Protein AF-A0A7J6FPE1-F1 (afdb_monomer)

Mean predicted aligned error: 19.52 Å

Structure (mmCIF, N/CA/C/O backbone):
data_AF-A0A7J6FPE1-F1
#
_entry.id   AF-A0A7J6FPE1-F1
#
loop_
_atom_site.group_PDB
_atom_site.id
_atom_site.type_symbol
_atom_site.label_atom_id
_atom_site.label_alt_id
_atom_site.label_comp_id
_atom_site.label_asym_id
_atom_site.label_entity_id
_atom_site.label_seq_id
_atom_site.pdbx_PDB_ins_code
_atom_site.Cartn_x
_atom_site.Cartn_y
_atom_site.Cartn_z
_atom_site.occupancy
_atom_site.B_iso_or_equiv
_atom_site.auth_seq_id
_atom_site.auth_comp_id
_atom_site.auth_asym_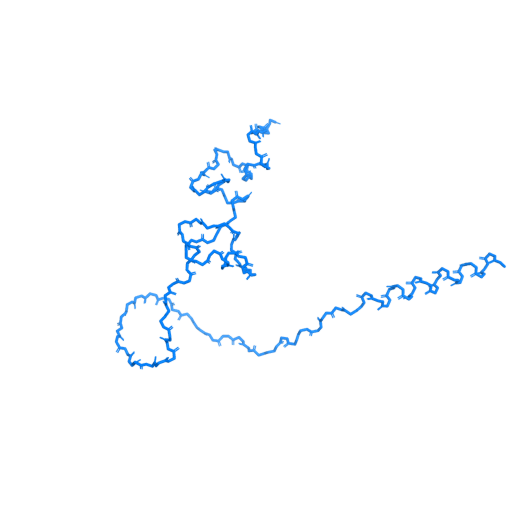id
_atom_site.auth_atom_id
_atom_site.pdbx_PDB_model_num
ATOM 1 N N . MET A 1 1 ? 38.407 39.836 12.204 1.00 77.94 1 MET A N 1
ATOM 2 C CA . MET A 1 1 ? 37.904 38.525 12.691 1.00 77.94 1 MET A CA 1
ATOM 3 C C . MET A 1 1 ? 36.378 38.406 12.619 1.00 77.94 1 MET A C 1
ATOM 5 O O . MET A 1 1 ? 35.907 37.680 11.760 1.00 77.94 1 MET A O 1
ATOM 9 N N . LYS A 1 2 ? 35.585 39.131 13.431 1.00 80.56 2 LYS A N 1
ATOM 10 C CA . LYS A 1 2 ? 34.103 38.996 13.456 1.00 80.56 2 LYS A CA 1
ATOM 11 C C . LYS A 1 2 ? 33.413 39.208 12.088 1.00 80.56 2 LYS A C 1
ATOM 13 O O . LYS A 1 2 ? 32.448 38.521 11.777 1.00 80.56 2 LYS A O 1
ATOM 18 N N . THR A 1 3 ? 33.928 40.119 11.261 1.00 82.12 3 THR A N 1
ATOM 19 C CA . THR A 1 3 ? 33.464 40.373 9.881 1.00 82.12 3 THR A CA 1
ATOM 20 C C . THR A 1 3 ? 33.806 39.235 8.915 1.00 82.12 3 THR A C 1
ATOM 22 O O . THR A 1 3 ? 32.929 38.768 8.201 1.00 82.12 3 THR A O 1
ATOM 25 N N . LEU A 1 4 ? 35.046 38.733 8.954 1.00 88.81 4 LEU A N 1
ATOM 26 C CA . LEU A 1 4 ? 35.499 37.559 8.190 1.00 88.81 4 LEU A CA 1
ATOM 27 C C . LEU A 1 4 ? 34.632 36.322 8.460 1.00 88.81 4 LEU A C 1
ATOM 29 O O . LEU A 1 4 ? 34.198 35.670 7.519 1.00 88.81 4 LEU A O 1
ATOM 33 N N . ILE A 1 5 ? 34.310 36.049 9.729 1.00 90.94 5 ILE A N 1
ATOM 34 C CA . ILE A 1 5 ? 33.435 34.928 10.110 1.00 90.94 5 ILE A CA 1
ATOM 35 C C . ILE A 1 5 ? 32.048 35.068 9.457 1.00 90.94 5 ILE A C 1
ATOM 37 O O . ILE A 1 5 ? 31.543 34.107 8.884 1.00 90.94 5 ILE A O 1
ATOM 41 N N . ARG A 1 6 ? 31.455 36.272 9.469 1.00 91.31 6 ARG A N 1
ATOM 42 C CA . ARG A 1 6 ? 30.168 36.536 8.796 1.00 91.31 6 ARG A CA 1
ATOM 43 C C . ARG A 1 6 ? 30.245 36.323 7.281 1.00 91.31 6 ARG A C 1
ATOM 45 O O . ARG A 1 6 ? 29.334 35.727 6.722 1.00 91.31 6 ARG A O 1
ATOM 52 N N . ILE A 1 7 ? 31.326 36.759 6.631 1.00 93.75 7 ILE A N 1
ATOM 53 C CA . ILE A 1 7 ? 31.536 36.557 5.186 1.00 93.75 7 ILE A CA 1
ATOM 54 C C . ILE A 1 7 ? 31.647 35.061 4.856 1.00 93.75 7 ILE A C 1
ATOM 56 O O . ILE A 1 7 ? 30.993 34.600 3.926 1.00 93.75 7 ILE A O 1
ATOM 60 N N . ILE A 1 8 ? 32.397 34.287 5.648 1.00 94.25 8 ILE A N 1
ATOM 61 C CA . ILE A 1 8 ? 32.535 32.832 5.463 1.00 94.25 8 ILE A CA 1
ATOM 62 C C . ILE A 1 8 ? 31.170 32.134 5.572 1.00 94.25 8 ILE A C 1
ATOM 64 O O . ILE A 1 8 ? 30.822 31.350 4.692 1.00 94.25 8 ILE A O 1
ATOM 68 N N . PHE A 1 9 ? 30.360 32.456 6.588 1.00 94.69 9 PHE A N 1
ATOM 69 C CA . PHE A 1 9 ? 29.011 31.889 6.718 1.00 94.69 9 PHE A CA 1
ATOM 70 C C . PHE A 1 9 ? 28.090 32.248 5.542 1.00 94.69 9 PHE A C 1
ATOM 72 O O . PHE A 1 9 ? 27.354 31.383 5.071 1.00 94.69 9 PHE A O 1
ATOM 79 N N . LEU A 1 10 ? 28.148 33.486 5.035 1.00 94.19 10 LEU A N 1
ATOM 80 C CA . LEU A 1 10 ? 27.358 33.904 3.871 1.00 94.19 10 LEU A CA 1
ATOM 81 C C . LEU A 1 10 ? 27.757 33.138 2.601 1.00 94.19 10 LEU A C 1
ATOM 83 O O . LEU A 1 10 ? 26.885 32.646 1.890 1.00 94.19 10 LEU A O 1
ATOM 87 N N . VAL A 1 11 ? 29.058 32.977 2.338 1.00 93.50 11 VAL A N 1
ATOM 88 C CA . VAL A 1 11 ? 29.550 32.224 1.170 1.00 93.50 11 VAL A CA 1
ATOM 89 C C . VAL A 1 11 ? 29.170 30.742 1.266 1.00 93.50 11 VAL A C 1
ATOM 91 O O . VAL A 1 11 ? 28.671 30.180 0.293 1.00 93.50 11 VAL A O 1
ATOM 94 N N . LEU A 1 12 ? 29.325 30.115 2.437 1.00 92.94 12 LEU A N 1
ATOM 95 C CA . LEU A 1 12 ? 28.934 28.715 2.646 1.00 92.94 12 LEU A CA 1
ATOM 96 C C . LEU A 1 12 ? 27.427 28.493 2.441 1.00 92.94 12 LEU A C 1
ATOM 98 O O . LEU A 1 12 ? 27.039 27.515 1.806 1.00 92.94 12 LEU A O 1
ATOM 102 N N . ALA A 1 13 ? 26.578 29.411 2.916 1.00 90.38 13 ALA A N 1
ATOM 103 C CA . ALA A 1 13 ? 25.131 29.328 2.714 1.00 90.38 13 ALA A CA 1
ATOM 104 C C . ALA A 1 13 ? 24.740 29.416 1.226 1.00 90.38 13 ALA A C 1
ATOM 106 O O . ALA A 1 13 ? 23.910 28.635 0.763 1.00 90.38 13 ALA A O 1
ATOM 107 N N . ILE A 1 14 ? 25.370 30.315 0.460 1.00 89.12 14 ILE A N 1
ATOM 108 C CA . ILE A 1 14 ? 25.122 30.468 -0.984 1.00 89.12 14 ILE A CA 1
ATOM 109 C C . ILE A 1 14 ? 25.536 29.202 -1.751 1.00 89.12 14 ILE A C 1
ATOM 111 O O . ILE A 1 14 ? 24.771 28.715 -2.583 1.00 89.12 14 ILE A O 1
ATOM 115 N N . MET A 1 15 ? 26.699 28.622 -1.435 1.00 87.81 15 MET A N 1
ATOM 116 C CA . MET A 1 15 ? 27.170 27.385 -2.074 1.00 87.81 15 MET A CA 1
ATOM 117 C C . MET A 1 15 ? 26.240 26.193 -1.796 1.00 87.81 15 MET A C 1
ATOM 119 O O . MET A 1 15 ? 25.969 25.404 -2.700 1.00 87.81 15 MET A O 1
ATOM 123 N N . LEU A 1 16 ? 25.704 26.080 -0.576 1.00 85.50 16 LEU A N 1
ATOM 124 C CA . LEU A 1 16 ? 24.733 25.038 -0.219 1.00 85.50 16 LEU A CA 1
ATOM 125 C C . LEU A 1 16 ? 23.381 25.218 -0.930 1.00 85.50 16 LEU A C 1
ATOM 127 O O . LEU A 1 16 ? 22.763 24.225 -1.304 1.00 85.50 16 LEU A O 1
ATOM 131 N N . MET A 1 17 ? 22.940 26.457 -1.168 1.00 81.56 17 MET A N 1
ATOM 132 C CA . MET A 1 17 ? 21.709 26.727 -1.926 1.00 81.56 17 MET A CA 1
ATOM 133 C C . MET A 1 17 ? 21.861 26.459 -3.430 1.00 81.56 17 MET A C 1
ATOM 135 O O . MET A 1 17 ? 20.897 26.064 -4.074 1.00 81.56 17 MET A O 1
ATOM 139 N N . ALA A 1 18 ? 23.057 26.613 -4.005 1.00 70.44 18 ALA A N 1
ATOM 140 C CA . ALA A 1 18 ? 23.298 26.273 -5.411 1.00 70.44 18 ALA A CA 1
ATOM 141 C C . ALA A 1 18 ? 23.186 24.756 -5.688 1.00 70.44 18 ALA A C 1
ATOM 143 O O . ALA A 1 18 ? 22.778 24.350 -6.775 1.00 70.44 18 ALA A O 1
ATOM 144 N N . LEU A 1 19 ? 23.500 23.916 -4.694 1.00 66.69 19 LEU A N 1
ATOM 145 C CA . LEU A 1 19 ? 23.456 22.451 -4.796 1.00 66.69 19 LEU A CA 1
ATOM 146 C C . LEU A 1 19 ? 22.034 21.863 -4.856 1.00 66.69 19 LEU A C 1
ATOM 148 O O . LEU A 1 19 ? 21.879 20.717 -5.273 1.00 66.69 19 LEU A O 1
ATOM 152 N N . THR A 1 20 ? 20.993 22.611 -4.474 1.00 63.41 20 THR A N 1
ATOM 153 C CA . THR A 1 20 ? 19.601 22.116 -4.442 1.00 63.41 20 THR A CA 1
ATOM 154 C C . THR A 1 20 ? 18.784 22.454 -5.694 1.00 63.41 20 THR A C 1
ATOM 156 O O . THR A 1 20 ? 17.647 22.003 -5.816 1.00 63.41 20 THR A O 1
ATOM 159 N N . ILE A 1 21 ? 19.347 23.210 -6.645 1.00 63.12 21 ILE A N 1
ATOM 160 C CA . ILE A 1 21 ? 18.618 23.722 -7.822 1.00 63.12 21 ILE A CA 1
ATOM 161 C C . ILE A 1 21 ? 18.576 22.707 -8.985 1.00 63.12 21 ILE A C 1
ATOM 163 O O . ILE A 1 21 ? 17.773 22.861 -9.904 1.00 63.12 21 ILE A O 1
ATOM 167 N N . ILE A 1 22 ? 19.344 21.610 -8.931 1.00 66.06 22 ILE A N 1
ATOM 168 C CA . ILE A 1 22 ? 19.245 20.515 -9.916 1.00 66.06 22 ILE A CA 1
ATOM 169 C C . ILE A 1 22 ? 18.014 19.643 -9.610 1.00 66.06 22 ILE A C 1
ATOM 171 O O . ILE A 1 22 ? 18.120 18.519 -9.120 1.00 66.06 22 ILE A O 1
ATOM 175 N N . THR A 1 23 ? 16.826 20.172 -9.907 1.00 60.31 23 THR A N 1
ATOM 176 C CA . THR A 1 23 ? 15.589 19.388 -10.017 1.00 60.31 23 THR A CA 1
ATOM 177 C C . THR A 1 23 ? 15.141 19.314 -11.475 1.00 60.31 23 THR A C 1
ATOM 179 O O . THR A 1 23 ? 15.327 20.242 -12.258 1.00 60.31 23 THR A O 1
ATOM 182 N N . ASN A 1 24 ? 14.643 18.140 -11.856 1.00 65.38 24 ASN A N 1
ATOM 183 C CA . ASN A 1 24 ? 14.592 17.683 -13.243 1.00 65.38 24 ASN A CA 1
ATOM 184 C C . ASN A 1 24 ? 13.665 18.525 -14.136 1.00 65.38 24 ASN A C 1
ATOM 186 O O . ASN A 1 24 ? 12.490 18.703 -13.816 1.00 65.38 24 ASN A O 1
ATOM 190 N N . ALA A 1 25 ? 14.162 18.926 -15.308 1.00 58.47 25 ALA A N 1
ATOM 191 C CA . ALA A 1 25 ? 13.315 19.368 -16.410 1.00 58.47 25 ALA A CA 1
ATOM 192 C C . ALA A 1 25 ? 12.761 18.138 -17.148 1.00 58.47 25 ALA A C 1
ATOM 194 O O . ALA A 1 25 ? 13.518 17.416 -17.796 1.00 58.47 25 ALA A O 1
ATOM 195 N N . ASP A 1 26 ? 11.452 17.907 -17.051 1.00 52.94 26 ASP A N 1
ATOM 196 C CA . ASP A 1 26 ? 10.743 16.895 -17.839 1.00 52.94 26 ASP A CA 1
ATOM 197 C C . ASP A 1 26 ? 9.946 17.606 -18.945 1.00 52.94 26 ASP A C 1
ATOM 199 O O . ASP A 1 26 ? 9.070 18.431 -18.669 1.00 52.94 26 ASP A O 1
ATOM 203 N N . LEU A 1 27 ? 10.302 17.356 -20.207 1.00 53.88 27 LEU A N 1
ATOM 204 C CA . LEU A 1 27 ? 9.717 18.025 -21.372 1.00 53.88 27 LEU A CA 1
ATOM 205 C C . LEU A 1 27 ? 8.399 17.351 -21.771 1.00 53.88 27 LEU A C 1
ATOM 207 O O . LEU A 1 27 ? 8.331 16.594 -22.739 1.00 53.88 27 LEU A O 1
ATOM 211 N N . THR A 1 28 ? 7.320 17.657 -21.050 1.00 49.91 28 THR A N 1
ATOM 212 C CA . THR A 1 28 ? 5.969 17.258 -21.463 1.00 49.91 28 THR A CA 1
ATOM 213 C C . THR A 1 28 ? 5.517 18.066 -22.681 1.00 49.91 2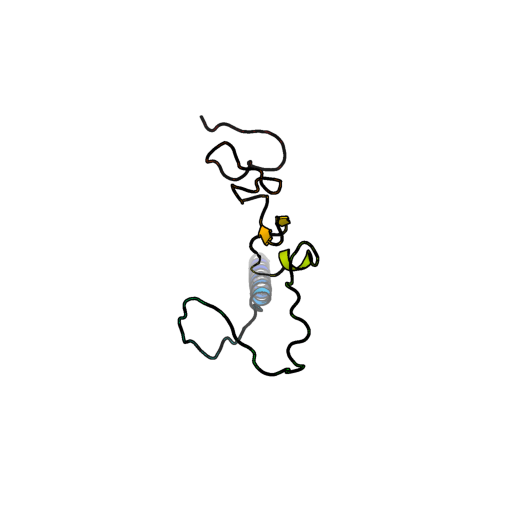8 THR A C 1
ATOM 215 O O . THR A 1 28 ? 5.215 19.254 -22.559 1.00 49.91 28 THR A O 1
ATOM 218 N N . ALA A 1 29 ? 5.412 17.425 -23.848 1.00 45.84 29 ALA A N 1
ATOM 219 C CA . ALA A 1 29 ? 4.816 18.021 -25.042 1.00 45.84 29 ALA A CA 1
ATOM 220 C C . ALA A 1 29 ? 4.012 16.997 -25.866 1.00 45.84 29 ALA A C 1
ATOM 222 O O . ALA A 1 29 ? 4.439 15.858 -26.040 1.00 45.84 29 ALA A O 1
ATOM 223 N N . THR A 1 30 ? 2.911 17.474 -26.468 1.00 36.03 30 THR A N 1
ATOM 224 C CA . THR A 1 30 ? 2.011 16.788 -27.433 1.00 36.03 30 THR A CA 1
ATOM 225 C C . THR A 1 30 ? 0.974 15.800 -26.826 1.00 36.03 30 THR A C 1
ATOM 227 O O . THR A 1 30 ? 1.153 15.344 -25.700 1.00 36.03 30 THR A O 1
ATOM 230 N N . PRO A 1 31 ? -0.218 15.628 -27.449 1.00 47.91 31 PRO A N 1
ATOM 231 C CA . PRO A 1 31 ? -1.351 16.509 -27.127 1.00 47.91 31 PRO A CA 1
ATOM 232 C C . PRO A 1 31 ? -2.681 15.769 -26.828 1.00 47.91 31 PRO A C 1
ATOM 234 O O . PRO A 1 31 ? -2.789 14.552 -26.937 1.00 47.91 31 PRO A O 1
ATOM 237 N N . ASN A 1 32 ? -3.710 16.533 -26.442 1.00 49.94 32 ASN A N 1
ATOM 238 C CA . ASN A 1 32 ? -5.014 16.034 -25.980 1.00 49.94 32 ASN A CA 1
ATOM 239 C C . ASN A 1 32 ? -5.995 15.586 -27.091 1.00 49.94 32 ASN A C 1
ATOM 241 O O . ASN A 1 32 ? -6.001 16.160 -28.177 1.00 49.94 32 ASN A O 1
ATOM 245 N N . GLN A 1 33 ? -6.939 14.713 -26.684 1.00 40.50 33 GLN A N 1
ATOM 246 C CA . GLN A 1 33 ? -8.259 14.389 -27.288 1.00 40.50 33 GLN A CA 1
ATOM 247 C C . GLN A 1 33 ? -8.293 13.612 -28.627 1.00 40.50 33 GLN A C 1
ATOM 249 O O . GLN A 1 33 ? -7.345 13.692 -29.401 1.00 40.50 33 GLN A O 1
ATOM 254 N N . PRO A 1 34 ? -9.413 12.921 -28.972 1.00 48.56 34 PRO A N 1
ATOM 255 C CA . PRO A 1 34 ? -10.604 12.509 -28.191 1.00 48.56 34 PRO A CA 1
ATOM 256 C C . PRO A 1 34 ? -10.648 10.942 -28.063 1.00 48.56 34 PRO A C 1
ATOM 258 O O . PRO A 1 34 ? -9.587 10.334 -28.134 1.00 48.56 34 PRO A O 1
ATOM 261 N N . THR A 1 35 ? -11.721 10.164 -27.806 1.00 28.64 35 THR A N 1
ATOM 262 C CA . THR A 1 35 ? -13.189 10.378 -27.715 1.00 28.64 35 THR A CA 1
ATOM 263 C C . THR A 1 35 ? -13.864 9.333 -26.791 1.00 28.64 35 THR A C 1
ATOM 265 O O . THR A 1 35 ? -13.295 8.286 -26.501 1.00 28.64 35 THR A O 1
ATOM 268 N N . THR A 1 36 ? -15.102 9.619 -26.382 1.00 37.53 36 THR A N 1
ATOM 269 C CA . THR A 1 36 ? -16.141 8.771 -25.757 1.00 37.53 36 THR A CA 1
ATOM 270 C C . THR A 1 36 ? -16.497 7.453 -26.480 1.00 37.53 36 THR A C 1
ATOM 272 O O . THR A 1 36 ? -16.740 7.477 -27.683 1.00 37.53 36 THR A O 1
ATOM 275 N N . SER A 1 37 ? -16.691 6.368 -25.714 1.00 37.00 37 SER A N 1
ATOM 276 C CA . SER A 1 37 ? -17.674 5.267 -25.909 1.00 37.00 37 SER A CA 1
ATOM 277 C C . SER A 1 37 ? -17.591 4.347 -24.670 1.00 37.00 37 SER A C 1
ATOM 279 O O . SER A 1 37 ? -16.495 4.023 -24.222 1.00 37.00 37 SER A O 1
ATOM 281 N N . THR A 1 38 ? -18.637 4.040 -23.897 1.00 35.25 38 THR A N 1
ATOM 282 C CA . THR A 1 38 ? -19.969 3.475 -24.197 1.00 35.25 38 THR A CA 1
ATOM 283 C C . THR A 1 38 ? -19.904 2.079 -24.828 1.00 35.25 38 THR A C 1
ATOM 285 O O . THR A 1 38 ? -19.757 1.960 -26.033 1.00 35.25 38 THR A O 1
ATOM 288 N N . GLU A 1 39 ? -19.992 1.076 -23.946 1.00 45.59 39 GLU A N 1
ATOM 289 C CA . GLU A 1 39 ? -20.695 -0.223 -24.035 1.00 45.59 39 GLU A CA 1
ATOM 290 C C . GLU A 1 39 ? -20.617 -1.148 -25.280 1.00 45.59 39 GLU A C 1
ATOM 292 O O . GLU A 1 39 ? -20.664 -0.732 -26.427 1.00 45.59 39 GLU A O 1
ATOM 297 N N . ALA A 1 40 ? -20.657 -2.453 -24.962 1.00 45.34 40 ALA A N 1
ATOM 298 C CA . ALA A 1 40 ? -21.067 -3.606 -25.783 1.00 45.34 40 ALA A CA 1
ATOM 299 C C . ALA A 1 40 ? -20.130 -4.182 -26.884 1.00 45.34 40 ALA A C 1
ATOM 301 O O . ALA A 1 40 ? -19.909 -3.620 -27.946 1.00 45.34 40 ALA A O 1
ATOM 302 N N . GLU A 1 41 ? -19.655 -5.397 -26.575 1.00 47.34 41 GLU A N 1
ATOM 303 C CA . GLU A 1 41 ? -19.571 -6.624 -27.398 1.00 47.34 41 GLU A CA 1
ATOM 304 C C . GLU A 1 41 ? -18.987 -6.667 -28.837 1.00 47.34 41 GLU A C 1
ATOM 306 O O . GLU A 1 41 ? -19.488 -6.082 -29.783 1.00 47.34 41 GLU A O 1
ATOM 311 N N . SER A 1 42 ? -18.010 -7.581 -28.978 1.00 54.00 42 SER A N 1
ATOM 312 C CA . SER A 1 42 ? -17.827 -8.566 -30.068 1.00 54.00 42 SER A CA 1
ATOM 313 C C . SER A 1 42 ? -17.792 -8.113 -31.546 1.00 54.00 42 SER A C 1
ATOM 315 O O . SER A 1 42 ? -18.816 -7.821 -32.141 1.00 54.00 42 SER A O 1
ATOM 317 N N . GLU A 1 43 ? -16.642 -8.277 -32.223 1.00 52.50 43 GLU A N 1
ATOM 318 C CA . GLU A 1 43 ? -16.385 -9.470 -33.065 1.00 52.50 43 GLU A CA 1
ATOM 319 C C . GLU A 1 43 ? -14.988 -9.482 -33.750 1.00 52.50 43 GLU A C 1
ATOM 321 O O . GLU A 1 43 ? -14.487 -8.502 -34.291 1.00 52.50 43 GLU A O 1
ATOM 326 N N . LYS A 1 44 ? -14.358 -10.664 -33.716 1.00 64.50 44 LYS A N 1
ATOM 327 C CA . LYS A 1 44 ? -13.458 -11.287 -34.716 1.00 64.50 44 LYS A CA 1
ATOM 328 C C . LYS A 1 44 ? -12.683 -10.390 -35.724 1.00 64.50 44 LYS A C 1
ATOM 330 O O . LYS A 1 44 ? -13.056 -10.301 -36.890 1.00 64.50 44 LYS A O 1
ATOM 335 N N . ALA A 1 45 ? -11.478 -9.925 -35.359 1.00 48.06 45 ALA A N 1
ATOM 336 C CA . ALA A 1 45 ? -10.511 -9.361 -36.321 1.00 48.06 45 ALA A CA 1
ATOM 337 C C . ALA A 1 45 ? -9.048 -9.826 -36.117 1.00 48.06 45 ALA A C 1
ATOM 339 O O . ALA A 1 45 ? -8.498 -9.768 -35.022 1.00 48.06 45 ALA A O 1
ATOM 340 N N . THR A 1 46 ? -8.435 -10.265 -37.223 1.00 53.66 46 THR A N 1
ATOM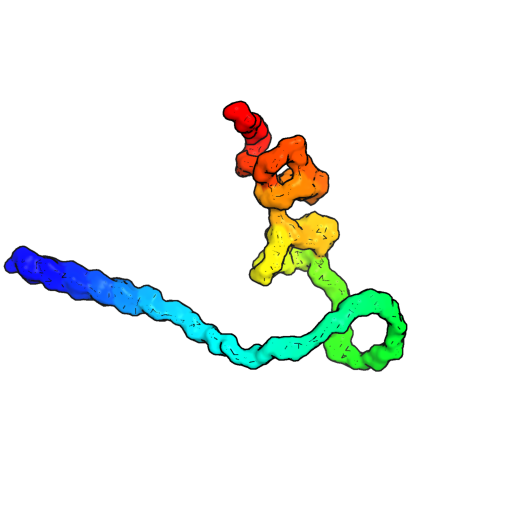 341 C CA . THR A 1 46 ? -6.997 -10.329 -37.572 1.00 53.66 46 THR A CA 1
ATOM 342 C C . THR A 1 46 ? -5.956 -10.725 -36.505 1.00 53.66 46 THR A C 1
ATOM 344 O O . THR A 1 46 ? -5.604 -9.980 -35.594 1.00 53.66 46 THR A O 1
ATOM 347 N N . LYS A 1 47 ? -5.312 -11.879 -36.741 1.00 60.47 47 LYS A N 1
ATOM 348 C CA . LYS A 1 47 ? -4.242 -12.501 -35.932 1.00 60.47 47 LYS A CA 1
ATOM 349 C C . LYS A 1 47 ? -2.893 -11.753 -36.013 1.00 60.47 47 LYS A C 1
ATOM 351 O O . LYS A 1 47 ? -1.892 -12.307 -36.471 1.00 60.47 47 LYS A O 1
ATOM 356 N N . SER A 1 48 ? -2.845 -10.503 -35.552 1.00 60.84 48 SER A N 1
ATOM 357 C CA . SER A 1 48 ? -1.589 -9.759 -35.400 1.00 60.84 48 SER A CA 1
ATOM 358 C C . SER A 1 48 ? -0.747 -10.342 -34.262 1.00 60.84 48 SER A C 1
ATOM 360 O O . SER A 1 48 ? -1.150 -10.335 -33.098 1.00 60.84 48 SER A O 1
ATOM 362 N N . ARG A 1 49 ? 0.465 -10.815 -34.585 1.00 64.25 49 ARG A N 1
ATOM 363 C CA . ARG A 1 49 ? 1.423 -11.366 -33.605 1.00 64.25 49 ARG A CA 1
ATOM 364 C C . ARG A 1 49 ? 1.998 -10.315 -32.636 1.00 64.25 49 ARG A C 1
ATOM 366 O O . ARG A 1 49 ? 2.715 -10.691 -31.717 1.00 64.25 49 ARG A O 1
ATOM 373 N N . PHE A 1 50 ? 1.630 -9.037 -32.780 1.00 60.47 50 PHE A N 1
ATOM 374 C CA . PHE A 1 50 ? 1.920 -7.976 -31.805 1.00 60.47 50 PHE A CA 1
ATOM 375 C C . PHE A 1 50 ? 1.032 -8.012 -30.553 1.00 60.47 50 PHE A C 1
ATOM 377 O O . PHE A 1 50 ? 1.388 -7.421 -29.535 1.00 60.47 50 PHE A O 1
ATOM 384 N N . LEU A 1 51 ? -0.082 -8.751 -30.564 1.00 59.22 51 LEU A N 1
ATOM 385 C CA . LEU A 1 51 ? -0.814 -9.089 -29.341 1.00 59.22 51 LEU A CA 1
ATOM 386 C C . LEU A 1 51 ? -0.239 -10.369 -28.724 1.00 59.22 51 LEU A C 1
ATOM 3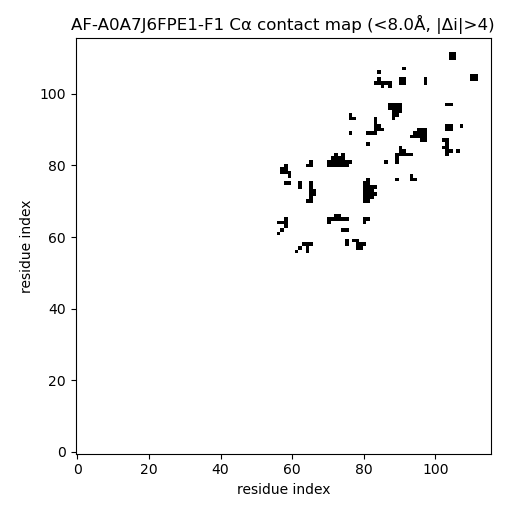88 O O . LEU A 1 51 ? -0.911 -11.399 -28.628 1.00 59.22 51 LEU A O 1
ATOM 392 N N . ALA A 1 52 ? 1.019 -10.290 -28.279 1.00 58.62 52 ALA A N 1
ATOM 393 C CA . ALA A 1 52 ? 1.585 -11.281 -27.372 1.00 58.62 52 ALA A CA 1
ATOM 394 C C . ALA A 1 52 ? 0.634 -11.431 -26.173 1.00 58.62 52 ALA A C 1
ATOM 396 O O . ALA A 1 52 ? 0.310 -10.442 -25.518 1.00 58.62 52 ALA A O 1
ATOM 397 N N . SER A 1 53 ? 0.139 -12.659 -25.972 1.00 55.94 53 SER A N 1
ATOM 398 C CA . SER A 1 53 ? -0.984 -13.030 -25.098 1.00 55.94 53 SER A CA 1
ATOM 399 C C . SER A 1 53 ? -1.189 -12.076 -23.912 1.00 55.94 53 SER A C 1
ATOM 401 O O . SER A 1 53 ? -0.508 -12.200 -22.891 1.00 55.94 53 SER A O 1
ATOM 403 N N . ARG A 1 54 ? -2.154 -11.144 -24.032 1.00 63.62 54 ARG A N 1
ATOM 404 C CA . ARG A 1 54 ? -2.585 -10.256 -22.936 1.00 63.62 54 ARG A CA 1
ATOM 405 C C . ARG A 1 54 ? -3.359 -11.055 -21.886 1.00 63.62 54 ARG A C 1
ATOM 407 O O . ARG A 1 54 ? -4.555 -10.865 -21.680 1.00 63.62 54 ARG A O 1
ATOM 414 N N . ARG A 1 55 ? -2.661 -11.964 -21.206 1.00 70.62 55 ARG A N 1
ATOM 415 C CA . ARG A 1 55 ? -3.091 -12.491 -19.912 1.00 70.62 55 ARG A CA 1
ATOM 416 C C . ARG A 1 55 ? -3.285 -11.281 -18.992 1.00 70.62 55 ARG A C 1
ATOM 418 O O . ARG A 1 55 ? -2.369 -10.459 -18.929 1.00 70.62 55 ARG A O 1
ATOM 425 N N . PRO A 1 56 ? -4.429 -11.147 -18.302 1.00 75.12 56 PRO A N 1
ATOM 426 C CA . PRO A 1 56 ? -4.616 -10.079 -17.332 1.00 75.12 56 PRO A CA 1
ATOM 427 C C . PRO A 1 56 ? -3.445 -10.063 -16.344 1.00 75.12 56 PRO A C 1
ATOM 429 O O . PRO A 1 56 ? -3.147 -11.083 -15.718 1.00 75.12 56 PRO A O 1
ATOM 432 N N . LEU A 1 57 ? -2.755 -8.925 -16.235 1.00 85.44 57 LEU A N 1
ATOM 433 C CA . LEU A 1 57 ? -1.667 -8.730 -15.275 1.00 85.44 57 LEU A CA 1
ATOM 434 C C . LEU A 1 57 ? -2.270 -8.459 -13.896 1.00 85.44 57 LEU A C 1
ATOM 436 O O . LEU A 1 57 ? -2.283 -7.336 -13.401 1.00 85.44 57 LEU A O 1
ATOM 440 N N . THR A 1 58 ? -2.841 -9.504 -13.310 1.00 92.00 58 THR A N 1
ATOM 441 C CA . THR A 1 58 ? -3.496 -9.460 -12.009 1.00 92.00 58 THR A CA 1
ATOM 442 C C . THR A 1 58 ? -2.503 -9.723 -10.881 1.00 92.00 58 THR A C 1
ATOM 444 O O . THR A 1 58 ? -1.560 -10.508 -11.016 1.00 92.00 58 THR A O 1
ATOM 447 N N . CYS A 1 59 ? -2.713 -9.060 -9.744 1.00 94.50 59 CYS A N 1
ATOM 448 C CA . CYS A 1 59 ? -1.769 -9.090 -8.625 1.00 94.50 59 CYS A CA 1
ATOM 449 C C . CYS A 1 59 ? -1.664 -10.454 -7.918 1.00 94.50 59 CYS A C 1
ATOM 451 O O . CYS A 1 59 ? -0.682 -10.701 -7.226 1.00 94.50 59 CYS A O 1
ATOM 453 N N . ASP A 1 60 ? -2.634 -11.353 -8.127 1.00 93.88 60 ASP A N 1
ATOM 454 C CA . ASP A 1 60 ? -2.613 -12.739 -7.636 1.00 93.88 60 ASP A CA 1
ATOM 455 C C . ASP A 1 60 ? -1.501 -13.571 -8.294 1.00 93.88 60 ASP A C 1
ATOM 457 O O . ASP A 1 60 ? -0.989 -14.511 -7.693 1.00 93.88 60 ASP A O 1
ATOM 461 N N . LYS A 1 61 ? -1.103 -13.201 -9.516 1.00 93.88 61 LYS A N 1
ATOM 462 C CA . LYS A 1 61 ? -0.002 -13.819 -10.262 1.00 93.88 61 LYS A CA 1
ATOM 463 C C . LYS A 1 61 ? 1.232 -12.921 -10.379 1.00 93.88 61 LYS A C 1
ATOM 465 O O . LYS A 1 61 ? 2.345 -13.424 -10.510 1.00 93.88 61 LYS A O 1
ATOM 470 N N . TYR A 1 62 ? 1.043 -11.604 -10.330 1.00 93.94 62 TYR A N 1
ATOM 471 C CA . TYR A 1 62 ? 2.093 -10.602 -10.504 1.00 93.94 62 TYR A CA 1
ATOM 472 C C . TYR A 1 62 ? 2.010 -9.526 -9.406 1.00 93.94 62 TYR A C 1
ATOM 474 O O . TYR A 1 62 ? 1.689 -8.381 -9.711 1.00 93.94 62 TYR A O 1
ATOM 482 N N . PRO A 1 63 ? 2.311 -9.834 -8.129 1.00 93.44 63 PRO A N 1
ATOM 483 C CA . PRO A 1 63 ? 2.098 -8.903 -7.011 1.00 93.44 63 PRO A CA 1
ATOM 484 C C . PRO A 1 63 ? 2.843 -7.569 -7.170 1.00 93.44 63 PRO A C 1
ATOM 486 O O . PRO A 1 63 ? 2.376 -6.537 -6.697 1.00 93.44 63 PRO A O 1
ATOM 489 N N . LYS A 1 64 ? 3.955 -7.555 -7.922 1.00 94.69 64 LYS A N 1
ATOM 490 C CA . LYS A 1 64 ? 4.731 -6.340 -8.213 1.00 94.69 64 LYS A CA 1
ATOM 491 C C . LYS A 1 64 ? 3.933 -5.228 -8.907 1.00 94.69 64 LYS A C 1
ATOM 493 O O . LYS A 1 64 ? 4.334 -4.074 -8.788 1.00 94.69 64 LYS A O 1
ATOM 498 N N . VAL A 1 65 ? 2.815 -5.531 -9.580 1.00 94.69 65 VAL A N 1
ATOM 499 C CA . VAL A 1 65 ? 1.959 -4.495 -10.194 1.00 94.69 65 VAL A CA 1
ATOM 500 C C . VAL A 1 65 ? 1.369 -3.533 -9.157 1.00 94.69 65 VAL A C 1
ATOM 502 O O . VAL A 1 65 ? 1.109 -2.383 -9.491 1.00 94.69 65 VAL A O 1
ATOM 505 N N . CYS A 1 66 ? 1.233 -3.956 -7.896 1.00 96.25 66 CYS A N 1
ATOM 506 C CA . CYS A 1 66 ? 0.713 -3.106 -6.825 1.00 96.25 66 CYS A CA 1
ATOM 507 C C . CYS A 1 66 ? 1.724 -2.070 -6.306 1.00 96.25 66 CYS A C 1
ATOM 509 O O . CYS A 1 66 ? 1.323 -1.067 -5.728 1.00 96.25 66 CYS A O 1
ATOM 511 N N . TYR A 1 67 ? 3.021 -2.246 -6.579 1.00 95.06 67 TYR A N 1
ATOM 512 C CA . TYR A 1 67 ? 4.049 -1.236 -6.288 1.00 95.06 67 TYR A CA 1
ATOM 513 C C . TYR A 1 67 ? 4.299 -0.276 -7.464 1.00 95.06 67 TYR A C 1
ATOM 515 O O . TYR A 1 67 ? 5.169 0.590 -7.378 1.00 95.06 67 TYR A O 1
ATOM 523 N N . ALA A 1 68 ? 3.568 -0.416 -8.576 1.00 94.75 68 ALA A N 1
ATOM 524 C CA . ALA A 1 68 ? 3.659 0.524 -9.685 1.00 94.75 68 ALA A CA 1
ATOM 525 C C . ALA A 1 68 ? 3.114 1.903 -9.273 1.00 94.75 68 ALA A C 1
ATOM 527 O O . ALA A 1 68 ? 2.100 2.009 -8.578 1.00 94.75 68 ALA A O 1
ATOM 528 N N . LYS A 1 69 ? 3.767 2.977 -9.733 1.00 94.38 69 LYS A N 1
ATOM 529 C CA . LYS A 1 69 ? 3.312 4.355 -9.496 1.00 94.38 69 LYS A CA 1
ATOM 530 C C . LYS A 1 69 ? 1.893 4.532 -10.055 1.00 94.38 69 LYS A C 1
ATOM 532 O O . LYS 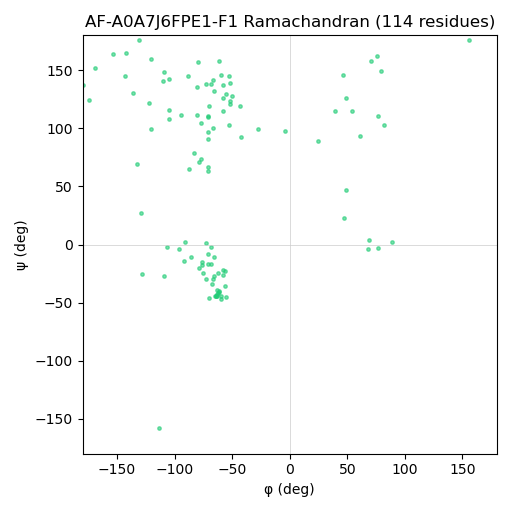A 1 69 ? 1.658 4.245 -11.224 1.00 94.38 69 LYS A O 1
ATOM 537 N N . GLY A 1 70 ? 0.965 4.999 -9.219 1.00 92.38 70 GLY A N 1
ATOM 538 C CA . GLY A 1 70 ? -0.458 5.120 -9.567 1.00 92.38 70 GLY A CA 1
ATOM 539 C C . GLY A 1 70 ? -1.311 3.876 -9.276 1.00 92.38 70 GLY A C 1
ATOM 540 O O . GLY A 1 70 ? -2.509 3.899 -9.543 1.00 92.38 70 GLY A O 1
ATOM 541 N N . SER A 1 71 ? -0.740 2.808 -8.704 1.00 94.50 71 SER A N 1
ATOM 542 C CA . SER A 1 71 ? -1.528 1.736 -8.083 1.00 94.50 71 SER A CA 1
ATOM 543 C C . SER A 1 71 ? -2.388 2.283 -6.934 1.00 94.50 71 SER A C 1
ATOM 545 O O . SER A 1 71 ? -1.953 3.165 -6.196 1.00 94.50 71 SER A O 1
ATOM 547 N N . ALA A 1 72 ? -3.580 1.711 -6.738 1.00 93.38 72 ALA A N 1
ATOM 548 C CA . ALA A 1 72 ? -4.486 2.050 -5.634 1.00 93.38 72 ALA A CA 1
ATOM 549 C C . ALA A 1 72 ? -4.019 1.537 -4.250 1.00 93.38 72 ALA A C 1
ATOM 551 O O . ALA A 1 72 ? -4.713 1.726 -3.255 1.00 93.38 72 ALA A O 1
ATOM 552 N N . GLY A 1 73 ? -2.861 0.875 -4.190 1.00 94.06 73 GLY A N 1
ATOM 553 C CA . GLY A 1 73 ? -2.178 0.472 -2.962 1.00 94.06 73 GLY A CA 1
ATOM 554 C C . GLY A 1 73 ? -1.251 -0.721 -3.177 1.00 94.06 73 GLY A C 1
ATOM 555 O O . GLY A 1 73 ? -1.173 -1.261 -4.282 1.00 94.06 73 GLY A O 1
ATOM 556 N N . SER A 1 74 ? -0.527 -1.114 -2.130 1.00 94.62 74 SER A N 1
ATOM 557 C CA . SER A 1 74 ? 0.500 -2.166 -2.154 1.00 94.62 74 SER A CA 1
ATOM 558 C C . SER A 1 74 ? -0.036 -3.598 -2.131 1.00 94.62 74 SER A C 1
ATOM 560 O O . SER A 1 74 ? 0.692 -4.524 -2.488 1.00 94.62 74 SER A O 1
ATOM 562 N N . ASP A 1 75 ? -1.276 -3.800 -1.697 1.00 94.88 75 ASP A N 1
ATOM 563 C CA . ASP A 1 75 ? -1.786 -5.102 -1.284 1.00 94.88 75 ASP A CA 1
ATOM 564 C C . ASP A 1 75 ? -2.724 -5.708 -2.326 1.00 94.88 75 ASP A C 1
ATOM 566 O O . ASP A 1 75 ? -3.540 -5.020 -2.938 1.00 94.88 75 ASP A O 1
ATOM 570 N N . CYS A 1 76 ? -2.651 -7.025 -2.517 1.00 96.06 76 CYS A N 1
ATOM 571 C CA . CYS A 1 76 ? -3.498 -7.714 -3.485 1.00 96.06 76 CYS A CA 1
ATOM 572 C C . CYS A 1 76 ? -4.773 -8.278 -2.844 1.00 96.06 76 CYS A C 1
ATOM 574 O O . CYS A 1 76 ? -4.728 -9.278 -2.127 1.00 96.06 76 CYS A O 1
ATOM 576 N N . CYS A 1 77 ? -5.930 -7.714 -3.190 1.00 95.81 77 CYS A N 1
ATOM 577 C CA . CYS A 1 77 ? -7.242 -8.223 -2.799 1.00 95.81 77 CYS A CA 1
ATOM 578 C C . CYS A 1 77 ? -8.110 -8.525 -4.021 1.00 95.81 77 CYS A C 1
ATOM 580 O O . CYS A 1 77 ? -8.413 -7.650 -4.830 1.0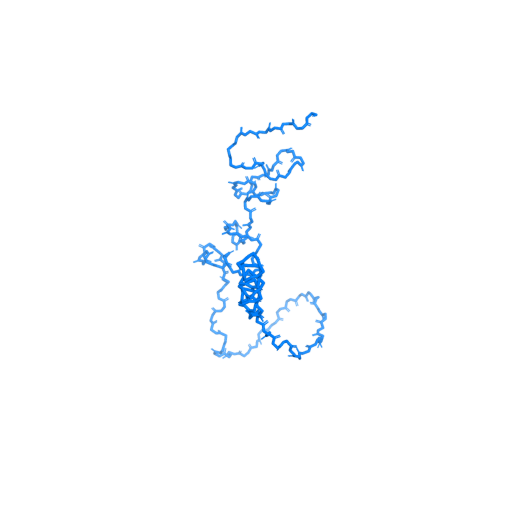0 95.81 77 CYS A O 1
ATOM 582 N N . LYS A 1 78 ? -8.562 -9.781 -4.150 1.00 93.12 78 LYS A N 1
ATOM 583 C CA . LYS A 1 78 ? -9.452 -10.235 -5.241 1.00 93.12 78 LYS A CA 1
ATOM 584 C C . LYS A 1 78 ? -8.953 -9.806 -6.634 1.00 93.12 78 LYS A C 1
ATOM 586 O O . LYS A 1 78 ? -9.725 -9.302 -7.447 1.00 93.12 78 LYS A O 1
ATOM 591 N N . LYS A 1 79 ? -7.654 -10.011 -6.896 1.00 94.44 79 LYS A N 1
ATOM 592 C CA . LYS A 1 79 ? -6.948 -9.656 -8.147 1.00 94.44 79 LYS A CA 1
ATOM 593 C C . LYS A 1 79 ? -6.776 -8.154 -8.422 1.00 94.44 79 LYS A C 1
ATOM 595 O O . LYS A 1 79 ? -6.227 -7.806 -9.467 1.00 94.44 79 LYS A O 1
ATOM 600 N N . LYS A 1 80 ? -7.196 -7.283 -7.500 1.00 94.62 80 LYS A N 1
ATOM 601 C CA . LYS A 1 80 ? -7.009 -5.828 -7.547 1.00 94.62 80 LYS A CA 1
ATOM 602 C C . LYS A 1 80 ? -5.998 -5.386 -6.493 1.00 94.62 80 LYS A C 1
ATOM 604 O O . LYS A 1 80 ? -5.931 -5.980 -5.420 1.00 94.62 80 LYS A O 1
ATOM 609 N N . CYS A 1 81 ? -5.255 -4.331 -6.797 1.00 96.31 81 CYS A N 1
ATOM 610 C CA . CYS A 1 81 ? -4.420 -3.659 -5.812 1.00 96.31 81 CYS A CA 1
ATOM 611 C C . CYS A 1 81 ? -5.279 -2.719 -4.960 1.00 96.31 81 CYS A C 1
ATOM 613 O O . CYS A 1 81 ? -6.134 -2.018 -5.503 1.00 96.31 81 CYS A O 1
ATOM 615 N N . VAL A 1 82 ? -5.070 -2.736 -3.648 1.00 94.31 82 VAL A N 1
ATOM 616 C CA . VAL A 1 82 ? -5.728 -1.885 -2.649 1.00 94.31 82 VAL A CA 1
ATOM 617 C C . VAL A 1 82 ? -4.715 -1.500 -1.573 1.00 94.31 82 VAL A C 1
ATOM 619 O O . VAL A 1 82 ? -3.653 -2.112 -1.466 1.00 94.31 82 VAL A O 1
ATOM 622 N N . ASP A 1 83 ? -5.038 -0.501 -0.763 1.00 91.62 83 ASP A N 1
ATOM 623 C CA . ASP A 1 83 ? -4.271 -0.138 0.426 1.00 91.62 83 ASP A CA 1
ATOM 624 C C . ASP A 1 83 ? -5.026 -0.606 1.678 1.00 91.62 83 ASP A C 1
ATOM 626 O O . ASP A 1 83 ? -6.048 -0.026 2.054 1.00 91.62 83 ASP A O 1
ATOM 630 N N . LEU A 1 84 ? -4.521 -1.651 2.345 1.00 88.44 84 LEU A N 1
ATOM 631 C CA . LEU A 1 84 ? -5.140 -2.184 3.568 1.00 88.44 84 LEU A CA 1
ATOM 632 C C . LEU A 1 84 ? -5.095 -1.201 4.750 1.00 88.44 84 LEU A C 1
ATOM 634 O O . LEU A 1 84 ? -5.730 -1.473 5.769 1.00 88.44 84 LEU A O 1
ATOM 638 N N . SER A 1 85 ? -4.342 -0.101 4.659 1.00 85.00 85 SER A N 1
ATOM 639 C CA . SER A 1 85 ? -4.234 0.918 5.708 1.00 85.00 85 SER A CA 1
ATOM 640 C C . SER A 1 85 ? -5.233 2.071 5.570 1.00 85.00 85 SER A C 1
ATOM 642 O O . SER A 1 85 ? -5.447 2.786 6.548 1.00 85.00 85 SER A O 1
ATOM 644 N N . SER A 1 86 ? -5.887 2.228 4.411 1.00 84.38 86 SER A N 1
ATOM 645 C CA . SER A 1 86 ? -6.858 3.305 4.153 1.00 84.38 86 SER A CA 1
ATOM 646 C C . SER A 1 86 ? -8.210 2.827 3.602 1.00 84.38 86 SER A C 1
ATOM 648 O O . SER A 1 86 ? -9.230 3.483 3.838 1.00 84.38 86 SER A O 1
ATOM 650 N N . ASP A 1 87 ? -8.269 1.670 2.935 1.00 87.25 87 ASP A N 1
ATOM 651 C CA . ASP A 1 87 ? -9.498 1.142 2.338 1.00 87.25 87 ASP A CA 1
ATOM 652 C C . ASP A 1 87 ? -10.500 0.656 3.405 1.00 87.25 87 ASP A C 1
ATOM 654 O O . ASP A 1 87 ? -10.340 -0.390 4.039 1.00 87.25 87 ASP A O 1
ATOM 658 N N . ARG A 1 88 ? -11.607 1.398 3.536 1.00 84.06 88 ARG A N 1
ATOM 659 C CA . ARG A 1 88 ? -12.712 1.154 4.483 1.00 84.06 88 ARG A CA 1
ATOM 660 C C . ARG A 1 88 ? -13.358 -0.236 4.368 1.00 84.06 88 ARG A C 1
ATOM 662 O O . ARG A 1 88 ? -13.994 -0.678 5.331 1.00 84.06 88 ARG A O 1
ATOM 669 N N . VAL A 1 89 ? -13.246 -0.918 3.222 1.00 87.75 89 VAL A N 1
ATOM 670 C CA . VAL A 1 89 ? -13.798 -2.270 2.998 1.00 87.75 89 VAL A CA 1
ATOM 671 C C . VAL A 1 89 ? -12.739 -3.379 2.973 1.00 87.75 89 VAL A C 1
ATOM 673 O O . VAL A 1 89 ? -13.103 -4.556 2.890 1.00 87.75 89 VAL A O 1
ATOM 676 N N . ASN A 1 90 ? -11.456 -3.031 3.103 1.00 90.06 90 ASN A N 1
ATOM 677 C CA . ASN A 1 90 ? -10.331 -3.964 3.207 1.00 90.06 90 ASN A CA 1
ATOM 678 C C . ASN A 1 90 ? -9.416 -3.651 4.422 1.00 90.06 90 ASN A C 1
ATOM 680 O O . ASN A 1 90 ? -8.238 -3.996 4.414 1.00 90.06 90 ASN A O 1
ATOM 684 N N . CYS A 1 91 ? -9.952 -3.042 5.486 1.00 87.56 91 CYS A N 1
ATOM 685 C CA . CYS A 1 91 ? -9.219 -2.565 6.663 1.00 87.56 91 CYS A CA 1
ATOM 686 C C . CYS A 1 91 ? -8.325 -3.644 7.313 1.00 87.56 91 CYS A C 1
ATOM 688 O O . CYS A 1 91 ? -8.806 -4.513 8.047 1.00 87.56 91 CYS A O 1
ATOM 690 N N . GLY A 1 92 ? -7.012 -3.589 7.093 1.00 83.69 92 GLY A N 1
ATOM 691 C CA . GLY A 1 92 ? -6.004 -4.504 7.647 1.00 83.69 92 GLY A CA 1
ATOM 692 C C . GLY A 1 92 ? -6.053 -5.954 7.139 1.00 83.69 92 GLY A C 1
ATOM 693 O O . GLY A 1 92 ? -5.215 -6.758 7.542 1.00 83.69 92 GLY A O 1
ATOM 694 N N . ARG A 1 93 ? -7.031 -6.319 6.298 1.00 89.12 93 ARG A N 1
ATOM 695 C CA . ARG A 1 93 ? -7.081 -7.554 5.489 1.00 89.12 93 ARG A CA 1
ATOM 696 C C . ARG A 1 93 ? -8.222 -7.475 4.473 1.00 89.12 93 ARG A C 1
ATOM 698 O O . ARG A 1 93 ? -9.261 -6.871 4.742 1.00 89.12 93 ARG A O 1
ATOM 705 N N . CYS A 1 94 ? -8.070 -8.170 3.347 1.00 93.00 94 CYS A N 1
ATOM 706 C CA . CYS A 1 94 ? -9.081 -8.216 2.292 1.00 93.00 94 CYS A CA 1
ATOM 707 C C . CYS A 1 94 ? -10.486 -8.559 2.821 1.00 93.00 94 CYS A C 1
ATOM 709 O O . CYS A 1 94 ? -10.679 -9.566 3.501 1.00 93.00 94 CYS A O 1
ATOM 711 N N . GLY A 1 95 ? -11.476 -7.737 2.475 1.00 89.62 95 GLY A N 1
ATOM 712 C CA . GLY A 1 95 ? -12.882 -7.900 2.842 1.00 89.62 95 GLY A CA 1
ATOM 713 C C . GLY A 1 95 ? -13.251 -7.520 4.281 1.00 89.62 95 GLY A C 1
ATOM 714 O O . GLY A 1 95 ? -14.436 -7.583 4.616 1.00 89.62 95 GLY A O 1
ATOM 715 N N . LYS A 1 96 ? -12.299 -7.122 5.138 1.00 86.69 96 LYS A N 1
ATOM 716 C CA . LYS A 1 96 ? -12.614 -6.627 6.486 1.00 86.69 96 LYS A CA 1
ATOM 717 C C . LYS A 1 96 ? -13.133 -5.191 6.394 1.00 86.69 96 LYS A C 1
ATOM 719 O O . LYS A 1 96 ? -12.370 -4.248 6.226 1.00 86.69 96 LYS A O 1
ATOM 724 N N . LYS A 1 97 ? -14.444 -5.019 6.556 1.00 83.75 97 LYS A N 1
ATOM 725 C CA . LYS A 1 97 ? -15.053 -3.695 6.726 1.00 83.75 97 LYS A CA 1
ATOM 726 C C . LYS 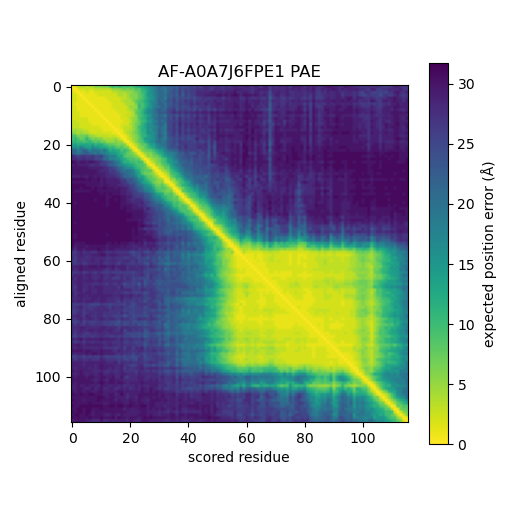A 1 97 ? -14.736 -3.143 8.116 1.00 83.75 97 LYS A C 1
ATOM 728 O O . LYS A 1 97 ? -14.828 -3.871 9.107 1.00 83.75 97 LYS A O 1
ATOM 733 N N . CYS A 1 98 ? -14.406 -1.860 8.198 1.00 75.75 98 CYS A N 1
ATOM 734 C CA . CYS A 1 98 ? -14.347 -1.156 9.476 1.00 75.75 98 CYS A CA 1
ATOM 735 C C . CYS A 1 98 ? -15.764 -0.998 10.075 1.00 75.75 98 CYS A C 1
ATOM 737 O O . CYS A 1 98 ? -16.714 -0.720 9.346 1.00 75.75 98 CYS A O 1
ATOM 739 N N . LYS A 1 99 ? -15.920 -1.201 11.397 1.00 72.19 99 LYS A N 1
ATOM 740 C CA . LYS A 1 99 ? -17.225 -1.097 12.097 1.00 72.19 99 LYS A CA 1
ATOM 741 C C . LYS A 1 99 ? -17.701 0.344 12.321 1.00 72.19 99 LYS A C 1
ATOM 743 O O . LYS A 1 99 ? -18.896 0.556 12.481 1.00 72.19 99 LYS A O 1
ATOM 748 N N . PHE A 1 100 ? -16.777 1.300 12.351 1.00 66.38 100 PHE A N 1
ATOM 749 C CA . PHE A 1 100 ? -17.043 2.710 12.630 1.00 66.38 100 PHE A CA 1
ATOM 750 C C . PHE A 1 100 ? -16.603 3.575 11.444 1.00 66.38 100 PHE A C 1
ATOM 752 O O . PHE A 1 100 ? -15.803 3.139 10.616 1.00 66.38 100 PHE A O 1
ATOM 759 N N . SER A 1 101 ? -17.139 4.794 11.356 1.00 60.00 101 SER A N 1
ATOM 760 C CA . SER A 1 101 ? -16.890 5.754 10.268 1.00 60.00 101 SER A CA 1
ATOM 761 C C . SER A 1 101 ? -15.481 6.358 10.267 1.00 60.00 101 SER A C 1
ATOM 763 O O . SER A 1 101 ? -15.112 7.042 9.306 1.00 60.00 101 SER A O 1
ATOM 765 N N . GLU A 1 102 ? -14.691 6.100 11.309 1.00 59.66 102 GLU A N 1
ATOM 766 C CA . GLU A 1 102 ? -13.297 6.516 11.388 1.00 59.66 102 GLU A CA 1
ATOM 767 C C . GLU A 1 102 ? -12.428 5.904 10.279 1.00 59.66 102 GLU A C 1
ATOM 769 O O . GLU A 1 102 ? -12.753 4.887 9.658 1.00 59.66 102 GLU A O 1
ATOM 774 N N . LEU A 1 103 ? -11.307 6.580 10.021 1.00 64.00 103 LEU A N 1
ATOM 775 C CA . LEU A 1 103 ? -10.262 6.134 9.105 1.00 64.00 103 LEU A CA 1
ATOM 776 C C . LEU A 1 103 ? -9.822 4.708 9.461 1.00 64.00 103 LEU A C 1
ATOM 778 O O . LEU A 1 103 ? -9.805 4.340 10.638 1.00 64.00 103 LEU A O 1
ATOM 782 N N . CYS A 1 104 ? -9.491 3.922 8.431 1.00 68.50 104 CYS A N 1
ATOM 783 C CA . CYS A 1 104 ? -9.155 2.507 8.561 1.00 68.50 104 CYS A CA 1
ATOM 784 C C . CYS 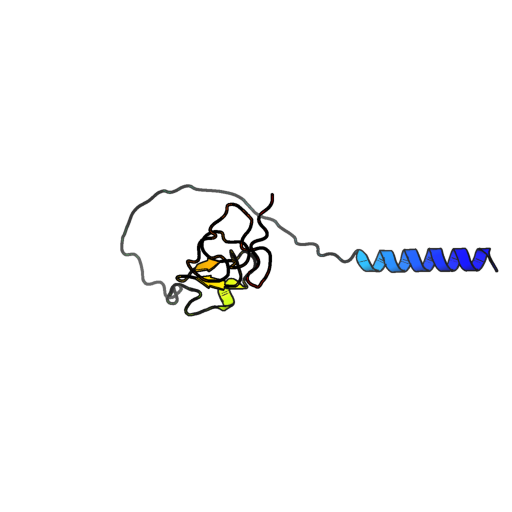A 1 104 ? -8.228 2.264 9.762 1.00 68.50 104 CYS A C 1
ATOM 786 O O . CYS A 1 104 ? -7.152 2.854 9.815 1.00 68.50 104 CYS A O 1
ATOM 788 N N . CYS A 1 105 ? -8.714 1.447 10.715 1.00 63.00 105 CYS A N 1
ATOM 789 C CA . CYS A 1 105 ? -8.177 1.196 12.061 1.00 63.00 105 CYS A CA 1
ATOM 790 C C . CYS A 1 105 ? -6.843 1.913 12.334 1.00 63.00 105 CYS A C 1
ATOM 792 O O . CYS A 1 105 ? -5.808 1.399 11.918 1.00 63.00 105 CYS A O 1
ATOM 794 N N . LYS A 1 106 ? -6.894 3.084 12.998 1.00 55.31 106 LYS A N 1
ATOM 795 C CA . LYS A 1 106 ? -5.752 3.973 13.307 1.00 55.31 106 LYS A CA 1
ATOM 796 C C . LYS A 1 106 ? -4.506 3.195 13.767 1.00 55.31 106 LYS A C 1
ATOM 798 O O . LYS A 1 106 ? -4.308 2.966 14.956 1.00 55.31 106 LYS A O 1
ATOM 803 N N . GLY A 1 107 ? -3.637 2.855 12.819 1.00 51.75 10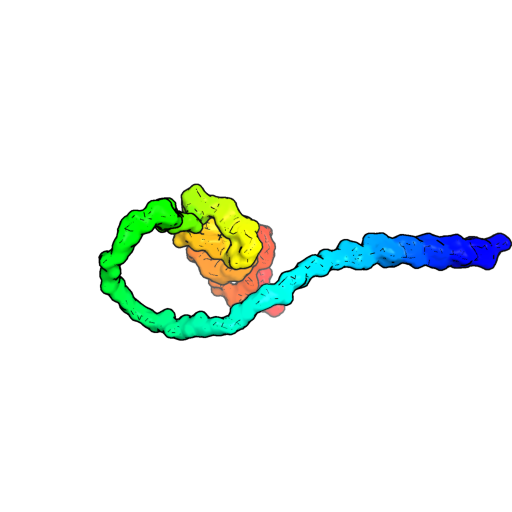7 GLY A N 1
ATOM 804 C CA . GLY A 1 107 ? -2.428 2.081 13.080 1.00 51.75 107 GLY A CA 1
ATOM 805 C C . GLY A 1 107 ? -2.664 0.583 13.312 1.00 51.75 107 GLY A C 1
ATOM 806 O O . GLY A 1 107 ? -3.759 0.097 13.585 1.00 51.75 107 GLY A O 1
ATOM 807 N N . ARG A 1 108 ? -1.574 -0.178 13.181 1.00 51.78 108 ARG A N 1
ATOM 808 C CA . ARG A 1 108 ? -1.544 -1.612 13.487 1.00 51.78 108 ARG A CA 1
ATOM 809 C C . ARG A 1 108 ? -1.963 -1.859 14.944 1.00 51.78 108 ARG A C 1
ATOM 811 O O . ARG A 1 108 ? -1.431 -1.211 15.837 1.00 51.78 108 ARG A O 1
ATOM 818 N N . ASN A 1 109 ? -2.785 -2.895 15.130 1.00 46.72 109 ASN A N 1
ATOM 819 C CA . ASN A 1 109 ? -3.167 -3.540 16.395 1.00 46.72 109 ASN A CA 1
ATOM 820 C C . ASN A 1 109 ? -4.297 -2.857 17.200 1.00 46.72 109 ASN A C 1
ATOM 822 O O . ASN A 1 109 ? -4.085 -1.892 17.923 1.00 46.72 109 ASN A O 1
ATOM 826 N N . ASP A 1 110 ? -5.494 -3.444 17.102 1.00 46.47 110 ASP A N 1
ATOM 827 C CA . ASP A 1 110 ? -6.460 -3.715 18.184 1.00 46.47 110 ASP A CA 1
ATOM 828 C C . ASP A 1 110 ? -6.839 -2.638 19.223 1.00 46.47 110 ASP A C 1
ATOM 830 O O . ASP A 1 110 ? -7.410 -2.981 20.257 1.00 46.47 110 ASP A O 1
ATOM 834 N N . HIS A 1 111 ? -6.674 -1.342 18.940 1.00 41.47 111 HIS A N 1
ATOM 835 C CA . HIS A 1 111 ? -7.314 -0.294 19.745 1.00 41.47 111 HIS A CA 1
ATOM 836 C C . HIS A 1 111 ? -8.255 0.602 18.933 1.00 41.47 111 HIS A C 1
ATOM 838 O O . HIS A 1 111 ? -7.857 1.564 18.275 1.00 41.47 111 HIS A O 1
ATOM 844 N N . VAL A 1 112 ? -9.553 0.296 19.028 1.00 51.75 112 VAL A N 1
ATOM 845 C CA . VAL A 1 112 ? -10.622 1.243 18.692 1.00 51.75 112 VAL A CA 1
ATOM 846 C C . VAL A 1 112 ? -10.638 2.303 19.790 1.00 51.75 112 VAL A C 1
ATOM 848 O O . VAL A 1 112 ? -11.303 2.143 20.811 1.00 51.75 112 VAL A O 1
ATOM 851 N N . VAL A 1 113 ? -9.888 3.386 19.588 1.00 50.03 113 VAL A N 1
ATOM 852 C CA . VAL A 1 113 ? -10.115 4.616 20.348 1.00 50.03 113 VAL A CA 1
ATOM 853 C C . VAL A 1 113 ? -11.428 5.192 19.840 1.00 50.03 113 VAL A C 1
ATOM 855 O O . VAL A 1 113 ? -11.450 5.837 18.797 1.00 50.03 113 VAL A O 1
ATOM 858 N N . TYR A 1 114 ? -12.516 4.914 20.557 1.00 49.78 114 TYR A N 1
ATOM 859 C CA . TYR A 1 114 ? -13.763 5.646 20.387 1.00 49.78 114 TYR A CA 1
ATOM 860 C C . TYR A 1 114 ? -13.470 7.126 20.643 1.00 49.78 114 TYR A C 1
ATOM 862 O O . TYR A 1 114 ? -13.109 7.488 21.763 1.00 49.78 114 TYR A O 1
ATOM 870 N N . SER A 1 115 ? -13.607 7.974 19.624 1.00 45.53 115 SER A N 1
ATOM 871 C CA . SER A 1 115 ? -13.740 9.411 19.852 1.00 45.53 115 SER A CA 1
ATOM 872 C C . SER A 1 115 ? -15.072 9.679 20.556 1.00 45.53 115 SER A C 1
ATOM 874 O O . SER A 1 115 ? -16.129 9.661 19.924 1.00 45.53 115 SER A O 1
ATOM 876 N N . VAL A 1 116 ? -14.982 9.878 21.873 1.00 46.97 116 VAL A N 1
ATOM 877 C CA . VAL A 1 116 ? -15.977 10.567 22.711 1.00 46.97 116 VAL A CA 1
ATOM 878 C C . VAL A 1 116 ? -15.659 12.059 22.682 1.00 46.97 116 VAL A C 1
ATOM 880 O O . VAL A 1 116 ? -14.449 12.375 22.752 1.00 46.97 116 VAL A O 1
#

Solvent-accessible surface area (backbone atoms only — not comparable to full-atom values): 7782 Å² total; per-residue (Å²): 106,79,64,57,55,53,51,52,54,53,54,53,53,52,57,58,58,62,70,68,65,86,64,87,89,76,89,88,75,87,85,84,85,87,83,93,81,84,84,84,83,90,81,95,76,80,94,57,81,85,65,64,80,83,65,82,88,30,27,82,83,39,51,70,58,16,72,40,91,89,44,69,19,68,37,70,43,96,52,36,48,32,30,38,69,61,34,56,54,22,33,78,40,77,71,33,59,57,95,58,93,65,70,25,66,79,62,90,76,98,62,85,76,76,90,124

Radius of gyration: 26.38 Å; Cα contacts (8 Å, |Δi|>4): 98; chains: 1; bounding box: 59×54×60 Å

Organism: Cannabis sativa (NCBI:txid3483)

InterPro domains:
  IPR006969 Stigma-specific protein Stig1-like [PF04885] (58-109)
  IPR006969 Stigma-specific protein Stig1-like [PTHR33227] (34-108)

Sequence (116 aa):
MKTLIRIIFLVLAIMLMALTIITNADLTATPNQPTTSTEAESEKATKSRFLASRRPLTCDKYPKVCYAKGSAGSDCCKKKCVDLSSDRVNCGRCGKKCKFSELCCKGRNDHVVYSV

Foldseek 3Di:
DVVVVVVVVVVVVVVVVVVPPPDDDDDDDDDDDDDDDDDDDDDDDDDDPVPPPPDPCFCVVVLCVCVDPPAQHNDHEPRHHHHCQFDQQQPVHHRDHDPDPDGRPPDDDDDPPPDD

pLDDT: mean 72.86, std 19.69, range [28.64, 96.31]

Secondary structure (DSSP, 8-state):
-HHHHHHHHHHHHHHHHHTT----------------------------TTS-------TTT-GGGGGSTT-S-SEEETTEEE-TTT-TTSTTSTT---SSSSSTTSSSSS------